Protein AF-A0A2R6LUQ8-F1 (afdb_monomer_lite)

pLDDT: mean 93.24, std 7.99, range [59.16, 98.75]

Structure (mmCIF, N/CA/C/O backbone):
data_AF-A0A2R6LUQ8-F1
#
_entry.id   AF-A0A2R6LUQ8-F1
#
loop_
_atom_site.group_PDB
_atom_site.id
_atom_site.type_symbol
_atom_site.label_atom_id
_atom_site.label_alt_id
_atom_site.label_comp_id
_atom_site.label_asym_id
_atom_site.label_entity_id
_atom_site.label_seq_id
_atom_site.pdbx_PDB_ins_code
_atom_site.Cartn_x
_atom_site.Cartn_y
_atom_site.Cartn_z
_atom_site.occupancy
_atom_site.B_iso_or_equiv
_atom_site.auth_seq_id
_atom_site.auth_comp_id
_atom_site.auth_asym_id
_atom_site.auth_atom_id
_atom_site.pdbx_PDB_model_num
ATOM 1 N N . MET A 1 1 ? -18.105 -7.481 14.029 1.00 78.81 1 MET A N 1
ATOM 2 C CA . MET A 1 1 ? -17.645 -8.718 13.350 1.00 78.81 1 MET A CA 1
ATOM 3 C C . MET A 1 1 ? -16.309 -8.454 12.664 1.00 78.81 1 MET A C 1
ATOM 5 O O . MET A 1 1 ? -16.240 -7.521 11.872 1.00 78.81 1 MET A O 1
ATOM 9 N N . ILE A 1 2 ? -15.271 -9.251 12.944 1.00 91.81 2 ILE A N 1
ATOM 10 C CA . ILE A 1 2 ? -13.917 -9.080 12.370 1.00 91.81 2 ILE A CA 1
ATOM 11 C C . ILE A 1 2 ? -13.938 -9.157 10.836 1.00 91.81 2 ILE A C 1
ATOM 13 O O . ILE A 1 2 ? -13.360 -8.302 10.176 1.00 91.81 2 ILE A O 1
ATOM 17 N N . GLY A 1 3 ? -14.673 -10.115 10.256 1.00 93.94 3 GLY A N 1
ATOM 18 C CA . GLY A 1 3 ? -14.743 -10.281 8.798 1.00 93.94 3 GLY A CA 1
ATOM 19 C C . GLY A 1 3 ? -15.237 -9.032 8.058 1.00 93.94 3 GLY A C 1
ATOM 20 O O . GLY A 1 3 ? -14.624 -8.614 7.082 1.00 93.94 3 GLY A O 1
ATOM 21 N N . ALA A 1 4 ? -16.285 -8.374 8.567 1.00 94.38 4 ALA A N 1
ATOM 22 C CA . ALA A 1 4 ? -16.799 -7.134 7.980 1.00 94.38 4 ALA A CA 1
ATOM 23 C C . ALA A 1 4 ? -15.794 -5.973 8.087 1.00 94.38 4 ALA A C 1
ATOM 25 O O . ALA A 1 4 ? -15.656 -5.192 7.149 1.00 94.38 4 ALA A O 1
ATOM 26 N N . HIS A 1 5 ? -15.062 -5.877 9.204 1.00 94.44 5 HIS A N 1
ATOM 27 C CA . HIS A 1 5 ? -13.987 -4.892 9.369 1.00 94.44 5 HIS A CA 1
ATOM 28 C C . HIS A 1 5 ? -12.894 -5.088 8.319 1.00 94.44 5 HIS A C 1
ATOM 30 O O . HIS A 1 5 ? -12.505 -4.134 7.651 1.00 94.44 5 HIS A O 1
ATOM 36 N N . LEU A 1 6 ? -12.436 -6.325 8.127 1.00 97.81 6 LEU A N 1
ATOM 37 C CA . LEU A 1 6 ? -11.394 -6.640 7.149 1.00 97.81 6 LEU A CA 1
ATOM 38 C C . LEU A 1 6 ? -11.865 -6.400 5.710 1.00 97.81 6 LEU A C 1
ATOM 40 O O . LEU A 1 6 ? -11.140 -5.782 4.936 1.00 97.81 6 LEU A O 1
ATOM 44 N N . ALA A 1 7 ? -13.089 -6.808 5.365 1.00 97.94 7 ALA A N 1
ATOM 45 C CA . ALA A 1 7 ? -13.655 -6.585 4.034 1.00 97.94 7 ALA A CA 1
ATOM 46 C C . ALA A 1 7 ? -13.744 -5.090 3.682 1.00 97.94 7 ALA A C 1
ATOM 48 O O . ALA A 1 7 ? -13.389 -4.693 2.572 1.00 97.94 7 ALA A O 1
ATOM 49 N N . VAL A 1 8 ? -14.147 -4.249 4.643 1.00 97.69 8 VAL A N 1
ATOM 50 C CA . VAL A 1 8 ? -14.151 -2.788 4.474 1.00 97.69 8 VAL A CA 1
ATOM 51 C C . VAL A 1 8 ? -12.743 -2.286 4.178 1.00 97.69 8 VAL A C 1
ATOM 53 O O . VAL A 1 8 ? -12.554 -1.563 3.208 1.00 97.69 8 VAL A O 1
ATOM 56 N N . HIS A 1 9 ? -11.739 -2.701 4.950 1.00 98.25 9 HIS A N 1
ATOM 57 C CA . HIS A 1 9 ? -10.372 -2.221 4.754 1.00 98.25 9 HIS A CA 1
ATOM 58 C C . HIS A 1 9 ? -9.722 -2.724 3.459 1.00 98.25 9 HIS A C 1
ATOM 60 O O . HIS A 1 9 ? -8.941 -1.986 2.864 1.00 98.25 9 HIS A O 1
ATOM 66 N N . VAL A 1 10 ? -10.088 -3.910 2.964 1.00 98.75 10 VAL A N 1
ATOM 67 C CA . VAL A 1 10 ? -9.719 -4.355 1.609 1.00 98.75 10 VAL A CA 1
ATOM 68 C C . VAL A 1 10 ? -10.288 -3.401 0.559 1.00 98.75 10 VAL A C 1
ATOM 70 O O . VAL A 1 10 ? -9.547 -2.939 -0.308 1.00 98.75 10 VAL A O 1
ATOM 73 N N . ALA A 1 11 ? -11.576 -3.058 0.652 1.00 98.56 11 ALA A N 1
ATOM 74 C CA . ALA A 1 11 ? -12.206 -2.122 -0.277 1.00 98.56 11 ALA A CA 1
ATOM 75 C C . ALA A 1 11 ? -11.557 -0.729 -0.212 1.00 98.56 11 ALA A C 1
ATOM 77 O O . ALA A 1 11 ? -11.248 -0.146 -1.250 1.00 98.56 11 ALA A O 1
ATOM 78 N N . LEU A 1 12 ? -11.276 -0.223 0.992 1.00 98.62 12 LEU A N 1
ATOM 79 C CA . LEU A 1 12 ? -10.571 1.049 1.170 1.00 98.62 12 LEU A CA 1
ATOM 80 C C . LEU A 1 12 ? -9.151 1.009 0.593 1.00 98.62 12 LEU A C 1
ATOM 82 O O . LEU A 1 12 ? -8.733 1.973 -0.041 1.00 98.62 12 LEU A O 1
ATOM 86 N N . GLY A 1 13 ? -8.432 -0.105 0.757 1.00 98.75 13 GLY A N 1
ATOM 87 C CA . GLY A 1 13 ? -7.112 -0.306 0.159 1.00 98.75 13 GLY A CA 1
ATOM 88 C C . GLY A 1 13 ? -7.154 -0.298 -1.368 1.00 98.75 13 GLY A C 1
ATOM 89 O O . GLY A 1 13 ? -6.336 0.359 -2.007 1.00 98.75 13 GLY A O 1
ATOM 90 N N . LEU A 1 14 ? -8.155 -0.938 -1.977 1.00 98.69 14 LEU A N 1
ATOM 91 C CA . LEU A 1 14 ? -8.359 -0.872 -3.428 1.00 98.69 14 LEU A CA 1
ATOM 92 C C . LEU A 1 14 ? -8.613 0.567 -3.899 1.00 98.69 14 LEU A C 1
ATOM 94 O O . LEU A 1 14 ? -7.971 1.021 -4.847 1.00 98.69 14 LEU A O 1
ATOM 98 N N . VAL A 1 15 ? -9.490 1.310 -3.216 1.00 98.69 15 VAL A N 1
ATOM 99 C CA . VAL A 1 15 ? -9.771 2.720 -3.544 1.00 98.69 15 VAL A CA 1
ATOM 100 C C . VAL A 1 15 ? -8.522 3.589 -3.369 1.00 98.69 15 VAL A C 1
ATOM 102 O O . VAL A 1 15 ? -8.217 4.405 -4.238 1.00 98.69 15 VAL A O 1
ATOM 105 N N . ALA A 1 16 ? -7.756 3.389 -2.295 1.00 98.56 16 ALA A N 1
ATOM 106 C CA . ALA A 1 16 ? -6.506 4.104 -2.061 1.00 98.56 16 ALA A CA 1
ATOM 107 C C . ALA A 1 16 ? -5.454 3.803 -3.143 1.00 98.56 16 ALA A C 1
ATOM 109 O O . ALA A 1 16 ? -4.760 4.717 -3.591 1.00 98.56 16 ALA A O 1
ATOM 110 N N . ALA A 1 17 ? -5.367 2.560 -3.625 1.00 98.38 17 ALA A N 1
ATOM 111 C CA . ALA A 1 17 ? -4.480 2.188 -4.728 1.00 98.38 17 ALA A CA 1
ATOM 112 C C . ALA A 1 17 ? -4.893 2.835 -6.058 1.00 98.38 17 ALA A C 1
ATOM 114 O O . ALA A 1 17 ? -4.030 3.303 -6.801 1.00 98.38 17 ALA A O 1
ATOM 115 N N . VAL A 1 18 ? -6.200 2.931 -6.330 1.00 98.44 18 VAL A N 1
ATOM 116 C CA . VAL A 1 18 ? -6.717 3.681 -7.486 1.00 98.44 18 VAL A CA 1
ATOM 117 C C . VAL A 1 18 ? -6.366 5.165 -7.365 1.00 98.44 18 VAL A C 1
ATOM 119 O O . VAL A 1 18 ? -5.858 5.751 -8.320 1.00 98.44 18 VAL A O 1
ATOM 122 N N . ALA A 1 19 ? -6.577 5.775 -6.196 1.00 98.19 19 ALA A N 1
ATOM 123 C CA . ALA A 1 19 ? -6.246 7.181 -5.959 1.00 98.19 19 ALA A CA 1
ATOM 124 C C . ALA A 1 19 ? -4.740 7.459 -6.123 1.00 98.19 19 ALA A C 1
ATOM 126 O O . ALA A 1 19 ? -4.353 8.471 -6.708 1.00 98.19 19 ALA A O 1
ATOM 127 N N . MET A 1 20 ? -3.888 6.530 -5.678 1.00 97.38 20 MET A N 1
ATOM 128 C CA . MET A 1 20 ? -2.428 6.590 -5.815 1.00 97.38 20 MET A CA 1
ATOM 129 C C . MET A 1 20 ? -1.955 6.615 -7.281 1.00 97.38 20 MET A C 1
ATOM 131 O O . MET A 1 20 ? -0.871 7.134 -7.553 1.00 97.38 20 MET A O 1
ATOM 135 N N . ASN A 1 21 ? -2.767 6.170 -8.248 1.00 97.19 21 ASN A N 1
ATOM 136 C CA . ASN A 1 21 ? -2.422 6.266 -9.672 1.00 97.19 21 ASN A CA 1
ATOM 137 C C . ASN A 1 21 ? -2.188 7.723 -10.117 1.00 97.19 21 ASN A C 1
ATOM 139 O O . ASN A 1 21 ? -1.344 7.974 -10.978 1.00 97.19 21 ASN A O 1
ATOM 143 N N . TYR A 1 22 ? -2.892 8.692 -9.519 1.00 96.56 22 TYR A N 1
ATOM 144 C CA . TYR A 1 22 ? -2.758 10.115 -9.849 1.00 96.56 22 TYR A CA 1
ATOM 145 C C . TYR A 1 22 ? -1.370 10.697 -9.515 1.00 96.56 22 TYR A C 1
ATOM 147 O O . TYR A 1 22 ? -0.751 11.277 -10.416 1.00 96.56 22 TYR A O 1
ATOM 155 N N . PRO A 1 23 ? -0.851 10.585 -8.271 1.00 94.88 23 PRO A N 1
ATOM 156 C CA . PRO A 1 23 ? 0.501 11.036 -7.960 1.00 94.88 23 PRO A CA 1
ATOM 157 C C . PRO A 1 23 ? 1.574 10.166 -8.620 1.00 94.88 23 PRO A C 1
ATOM 159 O O . PRO A 1 23 ? 2.633 10.696 -8.941 1.00 94.88 23 PRO A O 1
ATOM 162 N N . MET A 1 24 ? 1.336 8.871 -8.861 1.00 94.62 24 MET A N 1
ATOM 163 C CA . MET A 1 24 ? 2.282 8.032 -9.612 1.00 94.62 24 MET A CA 1
ATOM 164 C C . MET A 1 24 ? 2.468 8.547 -11.040 1.00 94.62 24 MET A C 1
ATOM 166 O O . MET A 1 24 ? 3.595 8.782 -11.453 1.00 94.62 24 MET A O 1
ATOM 170 N N . ALA A 1 25 ? 1.379 8.830 -11.762 1.00 94.31 25 ALA A N 1
ATOM 171 C CA . ALA A 1 25 ? 1.428 9.324 -13.141 1.00 94.31 25 ALA A CA 1
ATOM 172 C C . ALA A 1 25 ? 2.150 10.677 -13.314 1.00 94.31 25 ALA A C 1
ATOM 174 O O . ALA A 1 25 ? 2.476 11.049 -14.436 1.00 94.31 25 ALA A O 1
ATOM 175 N N . ARG A 1 26 ? 2.382 11.420 -12.224 1.00 92.94 26 ARG A N 1
ATOM 176 C CA . ARG A 1 26 ? 3.085 12.716 -12.223 1.00 92.94 26 ARG A CA 1
ATOM 177 C C . ARG A 1 26 ? 4.525 12.640 -11.734 1.00 92.94 26 ARG A C 1
ATOM 179 O O . ARG A 1 26 ? 5.229 13.644 -11.775 1.00 92.94 26 ARG A O 1
ATOM 186 N N . GLN A 1 27 ? 4.959 11.491 -11.227 1.00 90.44 27 GLN A N 1
ATOM 187 C CA . GLN A 1 27 ? 6.347 11.301 -10.827 1.00 90.44 27 GLN A CA 1
ATOM 188 C C . GLN A 1 27 ? 7.200 10.943 -12.050 1.00 90.44 27 GLN A C 1
ATOM 190 O O . GLN A 1 27 ? 6.707 10.228 -12.919 1.00 90.44 27 GLN A O 1
ATOM 195 N N . PRO A 1 28 ? 8.489 11.334 -12.089 1.00 88.31 28 PRO A N 1
ATOM 196 C CA . PRO A 1 28 ? 9.384 10.989 -13.201 1.00 88.31 28 PRO A CA 1
ATOM 197 C C . PRO A 1 28 ? 9.464 9.481 -13.475 1.00 88.31 28 PRO A C 1
ATOM 199 O O . PRO A 1 28 ? 9.497 9.039 -14.616 1.00 88.31 28 PRO A O 1
ATOM 202 N N . LEU A 1 29 ? 9.419 8.669 -12.412 1.00 89.12 29 LEU A N 1
ATOM 203 C CA . LEU A 1 29 ? 9.429 7.208 -12.518 1.00 89.12 29 LEU A CA 1
ATOM 204 C C . LEU A 1 29 ? 8.045 6.580 -12.694 1.00 89.12 29 LEU A C 1
ATOM 206 O O . LEU A 1 29 ? 7.940 5.359 -12.761 1.00 89.12 29 LEU A O 1
ATOM 210 N N . GLY A 1 30 ? 6.978 7.374 -12.776 1.00 91.75 30 GLY A N 1
ATOM 211 C CA . GLY A 1 30 ? 5.649 6.882 -13.110 1.00 91.75 30 GLY A CA 1
ATOM 212 C C . GLY A 1 30 ? 5.215 5.669 -12.279 1.00 91.75 30 GLY A C 1
ATOM 213 O O . GLY A 1 30 ? 5.143 5.694 -11.050 1.00 91.75 30 GLY A O 1
ATOM 214 N N . PHE A 1 31 ? 4.955 4.575 -12.995 1.00 93.69 31 PHE A N 1
ATOM 215 C CA . PHE A 1 31 ? 4.514 3.294 -12.447 1.00 93.69 31 PHE A CA 1
ATOM 216 C C . PHE A 1 31 ? 5.642 2.280 -12.223 1.00 93.69 31 PHE A C 1
ATOM 218 O O . PHE A 1 31 ? 5.346 1.120 -11.948 1.00 93.69 31 PHE A O 1
ATOM 225 N N . VAL A 1 32 ? 6.920 2.675 -12.298 1.00 93.62 32 VAL A N 1
ATOM 226 C CA . VAL A 1 32 ? 8.069 1.761 -12.130 1.00 93.62 32 VAL A CA 1
ATOM 227 C C . VAL A 1 32 ? 7.932 0.845 -10.904 1.00 93.62 32 VAL A C 1
ATOM 229 O O . VAL A 1 32 ? 8.103 -0.358 -11.080 1.00 93.62 32 VAL A O 1
ATOM 232 N N . PRO A 1 33 ? 7.530 1.303 -9.697 1.00 92.81 33 PRO A N 1
ATOM 233 C CA . PRO A 1 33 ? 7.331 0.390 -8.566 1.00 92.81 33 PRO A CA 1
ATOM 234 C C . PRO A 1 33 ? 6.321 -0.745 -8.826 1.00 92.81 33 PRO A C 1
ATOM 236 O O . PRO A 1 33 ? 6.519 -1.864 -8.353 1.00 92.81 33 PRO A O 1
ATOM 239 N N . ALA A 1 34 ? 5.269 -0.492 -9.609 1.00 95.00 34 ALA A N 1
ATOM 240 C CA . ALA A 1 34 ? 4.303 -1.515 -10.006 1.00 95.00 34 ALA A CA 1
ATOM 241 C C . ALA A 1 34 ? 4.907 -2.509 -11.011 1.00 95.00 34 ALA A C 1
ATOM 243 O O . ALA A 1 34 ? 4.671 -3.712 -10.903 1.00 95.00 34 ALA A O 1
ATOM 244 N N . PHE A 1 35 ? 5.733 -2.031 -11.948 1.00 95.25 35 PHE A N 1
ATOM 245 C CA . PHE A 1 35 ? 6.480 -2.899 -12.862 1.00 95.25 35 PHE A CA 1
ATOM 246 C C . PHE A 1 35 ? 7.502 -3.764 -12.117 1.00 95.25 35 PHE A C 1
ATOM 248 O O . PHE A 1 35 ? 7.601 -4.948 -12.414 1.00 95.25 35 PHE A O 1
ATOM 255 N N . VAL A 1 36 ? 8.188 -3.228 -11.101 1.00 94.56 36 VAL A N 1
ATOM 256 C CA . VAL A 1 36 ? 9.075 -3.990 -10.198 1.00 94.56 36 VAL A CA 1
ATOM 257 C C . VAL A 1 36 ? 8.313 -5.111 -9.491 1.00 94.56 36 VAL A C 1
ATOM 259 O O . VAL A 1 36 ? 8.768 -6.248 -9.460 1.00 94.56 36 VAL A O 1
ATOM 262 N N . ALA A 1 37 ? 7.125 -4.834 -8.952 1.00 93.38 37 ALA A N 1
ATOM 263 C CA . ALA A 1 37 ? 6.309 -5.878 -8.331 1.00 93.38 37 ALA A CA 1
ATOM 264 C C . ALA A 1 37 ? 5.824 -6.923 -9.356 1.00 93.38 37 ALA A C 1
ATOM 266 O O . ALA A 1 37 ? 5.873 -8.129 -9.103 1.00 93.38 37 ALA A O 1
ATOM 267 N N . GLY A 1 38 ? 5.385 -6.471 -10.534 1.00 95.12 38 GLY A N 1
ATOM 268 C CA . GLY A 1 38 ? 4.957 -7.343 -11.626 1.00 95.12 38 GLY A CA 1
ATOM 269 C C . GLY A 1 38 ? 6.089 -8.206 -12.189 1.00 95.12 38 GLY A C 1
ATOM 270 O O . GLY A 1 38 ? 5.839 -9.337 -12.606 1.00 95.12 38 GLY A O 1
ATOM 271 N N . SER A 1 39 ? 7.330 -7.719 -12.158 1.00 95.31 39 SER A N 1
ATOM 272 C CA . SER A 1 39 ? 8.515 -8.420 -12.666 1.00 95.31 39 SER A CA 1
ATOM 273 C C . SER A 1 39 ? 8.817 -9.667 -11.838 1.00 95.31 39 SER A C 1
ATOM 275 O O . SER A 1 39 ? 9.036 -10.741 -12.396 1.00 95.31 39 SER A O 1
ATOM 277 N N . ILE A 1 40 ? 8.677 -9.562 -10.513 1.00 94.75 40 ILE A N 1
ATOM 278 C CA . ILE A 1 40 ? 8.837 -10.675 -9.569 1.00 94.75 40 ILE A CA 1
ATOM 279 C C . ILE A 1 40 ? 7.799 -11.767 -9.848 1.00 94.75 40 ILE A C 1
ATOM 281 O O . ILE A 1 40 ? 8.143 -12.944 -9.959 1.00 94.75 40 ILE A O 1
ATOM 285 N N . LEU A 1 41 ? 6.525 -11.386 -9.991 1.00 94.12 41 LEU A N 1
ATOM 286 C CA . LEU A 1 41 ? 5.432 -12.346 -10.171 1.00 94.12 41 LEU A CA 1
ATOM 287 C C . LEU A 1 41 ? 5.427 -12.990 -11.559 1.00 94.12 41 LEU A C 1
ATOM 289 O O . LEU A 1 41 ? 5.104 -14.168 -11.692 1.00 94.12 41 LEU A O 1
ATOM 293 N N . SER A 1 42 ? 5.796 -12.232 -12.591 1.00 94.12 42 SER A N 1
ATOM 294 C CA . SER A 1 42 ? 5.833 -12.721 -13.974 1.00 94.12 42 SER A CA 1
ATOM 295 C C . SER A 1 42 ? 7.178 -13.323 -14.386 1.00 94.12 42 SER A C 1
ATOM 297 O O . SER A 1 42 ? 7.263 -13.893 -15.473 1.00 94.12 42 SER A O 1
ATOM 299 N N . ARG A 1 43 ? 8.209 -13.224 -13.531 1.00 93.62 43 ARG A N 1
ATOM 300 C CA . ARG A 1 43 ? 9.601 -13.624 -13.807 1.00 93.62 43 ARG A CA 1
ATOM 301 C C . ARG A 1 43 ? 10.138 -13.010 -15.102 1.00 93.62 43 ARG A C 1
ATOM 303 O O . ARG A 1 43 ? 10.700 -13.699 -15.951 1.00 93.62 43 ARG A O 1
ATOM 310 N N . ARG A 1 44 ? 9.917 -11.709 -15.267 1.00 93.56 44 ARG A N 1
ATOM 311 C CA . ARG A 1 44 ? 10.395 -10.914 -16.408 1.00 93.56 44 ARG A CA 1
ATOM 312 C C . ARG A 1 44 ? 11.286 -9.790 -15.903 1.00 93.56 44 ARG A C 1
ATOM 314 O O . ARG A 1 44 ? 11.178 -9.416 -14.742 1.00 93.56 44 ARG A O 1
ATOM 321 N N . ARG A 1 45 ? 12.093 -9.202 -16.786 1.00 92.31 45 ARG A N 1
ATOM 322 C CA . ARG A 1 45 ? 12.694 -7.880 -16.547 1.00 92.31 45 ARG A CA 1
ATOM 323 C C . ARG A 1 45 ? 11.595 -6.839 -16.353 1.00 92.31 45 ARG A C 1
ATOM 325 O O . ARG A 1 45 ? 10.564 -6.936 -17.022 1.00 92.31 45 ARG A O 1
ATOM 332 N N . SER A 1 46 ? 11.801 -5.840 -15.493 1.00 91.31 46 SER A N 1
ATOM 333 C CA . SER A 1 46 ? 10.787 -4.795 -15.244 1.00 91.31 46 SER A CA 1
ATOM 334 C C . SER A 1 46 ? 10.344 -4.052 -16.509 1.00 91.31 46 SER A C 1
ATOM 336 O O . SER A 1 46 ? 9.163 -3.737 -16.627 1.00 91.31 46 SER A O 1
ATOM 338 N N . SER A 1 47 ? 11.242 -3.859 -17.478 1.00 90.62 47 SER A N 1
ATOM 339 C CA . SER A 1 47 ? 10.964 -3.261 -18.796 1.00 90.62 47 SER A CA 1
ATOM 340 C C . SER A 1 47 ? 10.062 -4.123 -19.698 1.00 90.62 47 SER A C 1
ATOM 342 O O . SER A 1 47 ? 9.389 -3.610 -20.588 1.00 90.62 47 SER A O 1
ATOM 344 N N . ALA A 1 48 ? 10.014 -5.438 -19.463 1.00 93.25 48 ALA A N 1
ATOM 345 C CA . ALA A 1 48 ? 9.273 -6.412 -20.269 1.00 93.25 48 ALA A CA 1
ATOM 346 C C . ALA A 1 48 ? 7.929 -6.835 -19.641 1.00 93.25 48 ALA A C 1
ATOM 348 O O . ALA A 1 48 ? 7.241 -7.731 -20.152 1.00 93.25 48 ALA A O 1
ATOM 349 N N . VAL A 1 49 ? 7.556 -6.237 -18.506 1.00 94.81 49 VAL A N 1
ATOM 350 C CA . VAL A 1 49 ? 6.277 -6.492 -17.834 1.00 94.81 49 VAL A CA 1
ATOM 351 C C . VAL A 1 49 ? 5.166 -5.716 -18.553 1.00 94.81 49 VAL A C 1
ATOM 353 O O . VAL A 1 49 ? 5.251 -4.492 -18.646 1.00 94.81 49 VAL A O 1
ATOM 356 N N . PRO A 1 50 ? 4.093 -6.379 -19.030 1.00 95.31 50 PRO A N 1
ATOM 357 C CA . PRO A 1 50 ? 2.957 -5.681 -19.621 1.00 95.31 50 PRO A CA 1
ATOM 358 C C . PRO A 1 50 ? 2.309 -4.728 -18.617 1.00 95.31 50 PRO A C 1
ATOM 360 O O . PRO A 1 50 ? 2.178 -5.047 -17.429 1.00 95.31 50 PRO A O 1
ATOM 363 N N . ARG A 1 51 ? 1.853 -3.568 -19.093 1.00 94.38 51 ARG A N 1
ATOM 364 C CA . ARG A 1 51 ? 1.251 -2.539 -18.236 1.00 94.38 51 ARG A CA 1
ATOM 365 C C . ARG A 1 51 ? 0.024 -3.060 -17.493 1.00 94.38 51 ARG A C 1
ATOM 367 O O . ARG A 1 51 ? -0.182 -2.721 -16.332 1.00 94.38 51 ARG A O 1
ATOM 374 N N . GLU A 1 52 ? -0.766 -3.908 -18.135 1.00 96.38 52 GLU A N 1
ATOM 375 C CA . GLU A 1 52 ? -1.956 -4.537 -17.567 1.00 96.38 52 GLU A CA 1
ATOM 376 C C . GLU A 1 52 ? -1.581 -5.413 -16.369 1.00 96.38 52 GLU A C 1
ATOM 378 O O . GLU A 1 52 ? -2.212 -5.322 -15.320 1.00 96.38 52 GLU A O 1
ATOM 383 N N . VAL A 1 53 ? -0.506 -6.199 -16.491 1.00 97.00 53 VAL A N 1
ATOM 384 C CA . VAL A 1 53 ? 0.009 -7.041 -15.402 1.00 97.00 53 VAL A CA 1
ATOM 385 C C . VAL A 1 53 ? 0.487 -6.171 -14.244 1.00 97.00 53 VAL A C 1
ATOM 387 O O . VAL A 1 53 ? 0.098 -6.416 -13.104 1.00 97.00 53 VAL A O 1
ATOM 390 N N . ALA A 1 54 ? 1.271 -5.126 -14.521 1.00 96.06 54 ALA A N 1
ATOM 391 C CA . ALA A 1 54 ? 1.736 -4.201 -13.488 1.00 96.06 54 ALA A CA 1
ATOM 392 C C . ALA A 1 54 ? 0.563 -3.541 -12.742 1.00 96.06 54 ALA A C 1
ATOM 394 O O . ALA A 1 54 ? 0.574 -3.468 -11.513 1.00 96.06 54 ALA A O 1
ATOM 395 N N . LEU A 1 55 ? -0.481 -3.116 -13.460 1.00 96.88 55 LEU A N 1
ATOM 396 C CA . LEU A 1 55 ? -1.673 -2.525 -12.852 1.00 96.88 55 LEU A CA 1
ATOM 397 C C . LEU A 1 55 ? -2.474 -3.542 -12.039 1.00 96.88 55 LEU A C 1
ATOM 399 O O . LEU A 1 55 ? -2.893 -3.215 -10.931 1.00 96.88 55 LEU A O 1
ATOM 403 N N . VAL A 1 56 ? -2.682 -4.763 -12.531 1.00 97.94 56 VAL A N 1
ATOM 404 C CA . VAL A 1 56 ? -3.376 -5.809 -11.760 1.00 97.94 56 VAL A CA 1
ATOM 405 C C . VAL A 1 56 ? -2.633 -6.085 -10.455 1.00 97.94 56 VAL A C 1
ATOM 407 O O . VAL A 1 56 ? -3.248 -6.083 -9.389 1.00 97.94 56 VAL A O 1
ATOM 410 N N . VAL A 1 57 ? -1.310 -6.244 -10.519 1.00 97.00 57 VAL A N 1
ATOM 411 C CA . VAL A 1 57 ? -0.467 -6.477 -9.340 1.00 97.00 57 VAL A CA 1
ATOM 412 C C . VAL A 1 57 ? -0.510 -5.291 -8.379 1.00 97.00 57 VAL A C 1
ATOM 414 O O . VAL A 1 57 ? -0.650 -5.500 -7.178 1.00 97.00 57 VAL A O 1
ATOM 417 N N . HIS A 1 58 ? -0.460 -4.056 -8.885 1.00 97.12 58 HIS A N 1
ATOM 418 C CA . HIS A 1 58 ? -0.568 -2.836 -8.077 1.00 97.12 58 HIS A CA 1
ATOM 419 C C . HIS A 1 58 ? -1.870 -2.781 -7.275 1.00 97.12 58 HIS A C 1
ATOM 421 O O . HIS A 1 58 ? -1.842 -2.608 -6.057 1.00 97.12 58 HIS A O 1
ATOM 427 N N . HIS A 1 59 ? -3.016 -2.980 -7.928 1.00 97.94 59 HIS A N 1
ATOM 428 C CA . HIS A 1 59 ? -4.307 -2.924 -7.240 1.00 97.94 59 HIS A CA 1
ATOM 429 C C . HIS A 1 59 ? -4.497 -4.124 -6.302 1.00 97.94 59 HIS A C 1
ATOM 431 O O . HIS A 1 59 ? -4.978 -3.945 -5.185 1.00 97.94 59 HIS A O 1
ATOM 437 N N . ALA A 1 60 ? -4.062 -5.328 -6.695 1.00 97.94 60 ALA A N 1
ATOM 438 C CA . ALA A 1 60 ? -4.093 -6.502 -5.821 1.00 97.94 60 ALA A CA 1
ATOM 439 C C . ALA A 1 60 ? -3.243 -6.292 -4.556 1.00 97.94 60 ALA A C 1
ATOM 441 O O . ALA A 1 60 ? -3.710 -6.552 -3.445 1.00 97.94 60 ALA A O 1
ATOM 442 N N . ALA A 1 61 ? -2.030 -5.751 -4.705 1.00 97.50 61 ALA A N 1
ATOM 443 C CA . ALA A 1 61 ? -1.174 -5.374 -3.586 1.00 97.50 61 ALA A CA 1
ATOM 444 C C . ALA A 1 61 ? -1.826 -4.292 -2.713 1.00 97.50 61 ALA A C 1
ATOM 446 O O . ALA A 1 61 ? -1.756 -4.383 -1.491 1.00 97.50 61 ALA A O 1
ATOM 447 N N . GLY A 1 62 ? -2.520 -3.321 -3.313 1.00 98.38 62 GLY A N 1
ATOM 448 C CA . GLY A 1 62 ? -3.328 -2.331 -2.600 1.00 98.38 62 GLY A CA 1
ATOM 449 C C . GLY A 1 62 ? -4.428 -2.953 -1.739 1.00 98.38 62 GLY A C 1
ATOM 450 O O . GLY A 1 62 ? -4.540 -2.652 -0.554 1.00 98.38 62 GLY A O 1
ATOM 451 N N . GLY A 1 63 ? -5.203 -3.890 -2.287 1.00 98.69 63 GLY A N 1
ATOM 452 C CA . GLY A 1 63 ? -6.212 -4.627 -1.519 1.00 98.69 63 GLY A CA 1
ATOM 453 C C . GLY A 1 63 ? -5.608 -5.420 -0.352 1.00 98.69 63 GLY A C 1
ATOM 454 O O . GLY A 1 63 ? -6.115 -5.357 0.769 1.00 98.69 63 GLY A O 1
ATOM 455 N N . LEU A 1 64 ? -4.486 -6.112 -0.583 1.00 98.50 64 LEU A N 1
ATOM 456 C CA . LEU A 1 64 ? -3.750 -6.843 0.459 1.00 98.50 64 LEU A CA 1
ATOM 457 C C . LEU A 1 64 ? -3.154 -5.911 1.525 1.00 98.50 64 LEU A C 1
ATOM 459 O O . LEU A 1 64 ? -3.169 -6.237 2.710 1.00 98.50 64 LEU A O 1
ATOM 463 N N . ALA A 1 65 ? -2.670 -4.733 1.136 1.00 98.69 65 ALA A N 1
ATOM 464 C CA . ALA A 1 65 ? -2.203 -3.716 2.070 1.00 98.69 65 ALA A CA 1
ATOM 465 C C . ALA A 1 65 ? -3.361 -3.158 2.913 1.00 98.69 65 ALA A C 1
ATOM 467 O O . ALA A 1 65 ? -3.190 -2.922 4.108 1.00 98.69 65 ALA A O 1
ATOM 468 N N . GLY A 1 66 ? -4.551 -3.000 2.327 1.00 98.75 66 GLY A N 1
ATOM 469 C CA . GLY A 1 66 ? -5.782 -2.680 3.050 1.00 98.75 66 GLY A CA 1
ATOM 470 C C . GLY A 1 66 ? -6.153 -3.758 4.072 1.00 98.75 66 GLY A C 1
ATOM 471 O O . GLY A 1 66 ? -6.426 -3.445 5.230 1.00 98.75 66 GLY A O 1
ATOM 472 N N . LEU A 1 67 ? -6.075 -5.037 3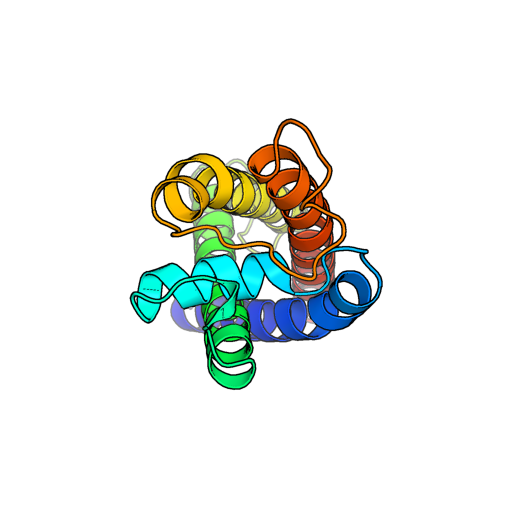.691 1.00 98.75 67 LEU A N 1
ATOM 473 C CA . LEU A 1 67 ? -6.258 -6.158 4.620 1.00 98.75 67 LEU A CA 1
ATOM 474 C C . LEU A 1 67 ? -5.274 -6.085 5.796 1.00 98.75 67 LEU A C 1
ATOM 476 O O . LEU A 1 67 ? -5.691 -6.159 6.953 1.00 98.75 67 LEU A O 1
ATOM 480 N N . LEU A 1 68 ? -3.982 -5.910 5.501 1.00 98.75 68 LEU A N 1
ATOM 481 C CA . LEU A 1 68 ? -2.932 -5.770 6.509 1.00 98.75 68 LEU A CA 1
ATOM 482 C C . LEU A 1 68 ? -3.208 -4.587 7.444 1.00 98.75 68 LEU A C 1
ATOM 484 O O . LEU A 1 68 ? -3.096 -4.729 8.657 1.00 98.75 68 LEU A O 1
ATOM 488 N N . TYR A 1 69 ? -3.613 -3.441 6.903 1.00 98.69 69 TYR A N 1
ATOM 489 C CA . TYR A 1 69 ? -3.997 -2.278 7.697 1.00 98.69 69 TYR A CA 1
ATOM 490 C C . TYR A 1 69 ? -5.152 -2.596 8.658 1.00 98.69 69 TYR A C 1
ATOM 492 O O . TYR A 1 69 ? -5.049 -2.326 9.854 1.00 98.69 69 TYR A O 1
ATOM 500 N N . GLY A 1 70 ? -6.213 -3.254 8.181 1.00 98.19 70 GLY A N 1
ATOM 501 C CA . GLY A 1 70 ? -7.314 -3.701 9.038 1.00 98.19 70 GLY A CA 1
ATOM 502 C C . GLY A 1 70 ? -6.844 -4.632 10.164 1.00 98.19 70 GLY A C 1
ATOM 503 O O . GLY A 1 70 ? -7.250 -4.453 11.312 1.00 98.19 70 GLY A O 1
ATOM 504 N N . LEU A 1 71 ? -5.935 -5.568 9.879 1.00 98.44 71 LEU A N 1
ATOM 505 C CA . LEU A 1 71 ? -5.322 -6.428 10.901 1.00 98.44 71 LEU A CA 1
ATOM 506 C C . LEU A 1 71 ? -4.490 -5.634 11.917 1.00 98.44 71 LEU A C 1
ATOM 508 O O . LEU A 1 71 ? -4.591 -5.884 13.117 1.00 98.44 71 LEU A O 1
ATOM 512 N N . LEU A 1 72 ? -3.712 -4.649 11.465 1.00 97.81 72 LEU A N 1
ATOM 513 C CA . LEU A 1 72 ? -2.909 -3.793 12.341 1.00 97.81 72 LEU A CA 1
ATOM 514 C C . LEU A 1 72 ? -3.790 -2.953 13.272 1.00 97.81 72 LEU A C 1
ATOM 516 O O . LEU A 1 72 ? -3.496 -2.869 14.458 1.00 97.81 72 LEU A O 1
ATOM 520 N N . THR A 1 73 ? -4.903 -2.394 12.787 1.00 97.44 73 THR A N 1
ATOM 521 C CA . THR A 1 73 ? -5.847 -1.650 13.651 1.00 97.44 73 THR A CA 1
ATOM 522 C C . THR A 1 73 ? -6.467 -2.535 14.738 1.00 97.44 73 THR A C 1
ATOM 524 O O . THR A 1 73 ? -6.626 -2.094 15.877 1.00 97.44 73 THR A O 1
ATOM 527 N N . LEU A 1 74 ? -6.755 -3.805 14.423 1.00 96.75 74 LEU A N 1
ATOM 528 C CA . LEU A 1 74 ? -7.218 -4.792 15.401 1.00 96.75 74 LEU A CA 1
ATOM 529 C C . LEU A 1 74 ? -6.129 -5.115 16.424 1.00 96.75 74 LEU A C 1
ATOM 531 O O . LEU A 1 74 ? -6.412 -5.132 17.618 1.00 96.75 74 LEU A O 1
ATOM 535 N N . ALA A 1 75 ? -4.891 -5.321 15.974 1.00 96.00 75 ALA A N 1
ATOM 536 C CA . ALA A 1 75 ? -3.755 -5.579 16.855 1.00 96.00 75 ALA A CA 1
ATOM 537 C C . ALA A 1 75 ? -3.484 -4.399 17.805 1.00 96.00 75 ALA A C 1
ATOM 539 O O . ALA A 1 75 ? -3.298 -4.608 19.001 1.00 96.00 75 ALA A O 1
ATOM 540 N N . VAL A 1 76 ? -3.532 -3.161 17.301 1.00 94.69 76 VAL A N 1
ATOM 541 C CA . VAL A 1 76 ? -3.345 -1.937 18.101 1.00 94.69 76 VAL A CA 1
ATOM 542 C C . VAL A 1 76 ? -4.436 -1.793 19.168 1.00 94.69 76 VAL A C 1
ATOM 544 O O . VAL A 1 76 ? -4.141 -1.414 20.299 1.00 94.69 76 VAL A O 1
ATOM 547 N N . ALA A 1 77 ? -5.687 -2.130 18.851 1.00 93.69 77 ALA A N 1
ATOM 548 C CA . ALA A 1 77 ? -6.757 -2.160 19.848 1.00 93.69 77 ALA A CA 1
ATOM 549 C C . ALA A 1 77 ? -6.584 -3.303 20.861 1.00 93.69 77 ALA A C 1
ATOM 551 O O . ALA A 1 77 ? -6.801 -3.110 22.054 1.00 93.69 77 ALA A O 1
ATOM 552 N N . ALA A 1 78 ? -6.145 -4.479 20.407 1.00 93.88 78 ALA A N 1
ATOM 553 C CA . ALA A 1 78 ? -5.972 -5.657 21.255 1.00 93.88 78 ALA A CA 1
ATOM 554 C C . ALA A 1 78 ? -4.881 -5.487 22.325 1.00 93.88 78 ALA A C 1
ATOM 556 O O . ALA A 1 78 ? -4.997 -6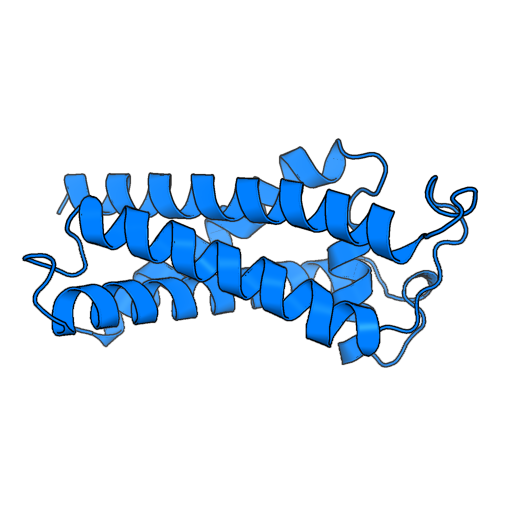.071 23.399 1.00 93.88 78 ALA A O 1
ATOM 557 N N . VAL A 1 79 ? -3.852 -4.669 22.075 1.00 92.88 79 VAL A N 1
ATOM 558 C CA . VAL A 1 79 ? -2.818 -4.353 23.082 1.00 92.88 79 VAL A CA 1
ATOM 559 C C . VAL A 1 79 ? -3.286 -3.355 24.154 1.00 92.88 79 VAL A C 1
ATOM 561 O O . VAL A 1 79 ? -2.512 -3.007 25.040 1.00 92.88 79 VAL A O 1
ATOM 564 N N . GLY A 1 80 ? -4.538 -2.886 24.094 1.00 85.12 80 GLY A N 1
ATOM 565 C CA . GLY A 1 80 ? -5.159 -2.058 25.136 1.00 85.12 80 GLY A CA 1
ATOM 566 C C . GLY A 1 80 ? -4.752 -0.581 25.130 1.00 85.12 80 GLY A C 1
ATOM 567 O O . GLY A 1 80 ? -5.114 0.154 26.042 1.00 85.12 80 GLY A O 1
ATOM 568 N N . VAL A 1 81 ? -4.017 -0.126 24.110 1.00 80.44 81 VAL A N 1
ATOM 569 C CA . VAL A 1 81 ? -3.532 1.266 24.005 1.00 80.44 81 VAL A CA 1
ATOM 570 C C . VAL A 1 81 ? -4.621 2.218 23.484 1.00 80.44 81 VAL A C 1
ATOM 572 O O . VAL A 1 81 ? -4.550 3.428 23.687 1.00 80.44 81 VAL A O 1
ATOM 575 N N . VAL A 1 82 ? -5.646 1.686 22.812 1.00 90.25 82 VAL A N 1
ATOM 576 C CA . VAL A 1 82 ? -6.758 2.452 22.226 1.00 90.25 82 VAL A CA 1
ATOM 577 C C . VAL A 1 82 ? -8.095 1.746 22.482 1.00 90.25 82 VAL A C 1
ATOM 579 O O . VAL A 1 82 ? -8.131 0.518 22.535 1.00 90.25 82 VAL A O 1
ATOM 582 N N . PRO A 1 83 ? -9.211 2.490 22.603 1.00 88.38 83 PRO A N 1
ATOM 583 C CA . PRO A 1 83 ? -10.495 1.930 23.036 1.00 88.38 83 PRO A CA 1
ATOM 584 C C . PRO A 1 83 ? -11.189 1.048 21.988 1.00 88.38 83 PRO A C 1
ATOM 586 O O . PRO A 1 83 ? -12.033 0.229 22.337 1.00 88.38 83 PRO A O 1
ATOM 589 N N . ALA A 1 84 ? -10.873 1.223 20.701 1.00 93.00 84 ALA A N 1
ATOM 590 C CA . ALA A 1 84 ? -11.489 0.479 19.607 1.00 93.00 84 ALA A CA 1
ATOM 591 C C . ALA A 1 84 ? -10.582 0.466 18.365 1.00 93.00 84 ALA A C 1
ATOM 593 O O . ALA A 1 84 ? -9.845 1.430 18.146 1.00 93.00 84 ALA A O 1
ATOM 594 N N . PRO A 1 85 ? -10.679 -0.555 17.493 1.00 92.81 85 PRO A N 1
ATOM 595 C CA . PRO A 1 85 ? -9.930 -0.602 16.231 1.00 92.81 85 PRO A CA 1
ATOM 596 C C . PRO A 1 85 ? -10.360 0.485 15.235 1.00 92.81 85 PRO A C 1
ATOM 598 O O . PRO A 1 85 ? -9.623 0.798 14.307 1.00 92.81 85 PRO A O 1
ATOM 601 N N . THR A 1 86 ? -11.545 1.067 15.420 1.00 94.44 86 THR A N 1
ATOM 602 C CA . THR A 1 86 ? -12.072 2.181 14.619 1.00 94.44 86 THR A CA 1
ATOM 603 C C . THR A 1 86 ? -11.780 3.550 15.228 1.00 94.44 86 THR A C 1
ATOM 605 O O . THR A 1 86 ? -12.129 4.559 14.625 1.00 94.44 86 THR A O 1
ATOM 608 N N . ALA A 1 87 ? -11.157 3.617 16.411 1.00 95.00 87 ALA A N 1
ATOM 609 C CA . ALA A 1 87 ? -10.799 4.894 17.015 1.00 95.00 87 ALA A CA 1
ATOM 610 C C . ALA A 1 87 ? -9.795 5.639 16.110 1.00 95.00 87 ALA A C 1
ATOM 612 O O . ALA A 1 87 ? -8.864 4.999 15.613 1.00 95.00 87 ALA A O 1
ATOM 613 N N . PRO A 1 88 ? -9.897 6.973 15.938 1.00 95.06 88 PRO A N 1
ATOM 614 C CA . PRO A 1 88 ? -8.989 7.731 15.071 1.00 95.06 88 PRO A CA 1
ATOM 615 C C . PRO A 1 88 ? -7.506 7.467 15.360 1.00 95.06 88 PRO A C 1
ATOM 617 O O . PRO A 1 88 ? -6.717 7.276 14.439 1.00 95.06 88 PRO A O 1
ATOM 620 N N . THR A 1 89 ? -7.133 7.348 16.638 1.00 94.75 89 THR A N 1
ATOM 621 C CA . THR A 1 89 ? -5.768 6.995 17.050 1.00 94.75 89 THR A CA 1
ATOM 622 C C . THR A 1 89 ? -5.343 5.617 16.537 1.00 94.75 89 THR A C 1
ATOM 624 O O . THR A 1 89 ? -4.236 5.477 16.024 1.00 94.75 89 THR A O 1
ATOM 627 N N . ALA A 1 90 ? -6.218 4.607 16.614 1.00 95.75 90 ALA A N 1
ATOM 628 C CA . ALA A 1 90 ? -5.944 3.262 16.101 1.00 95.75 90 ALA A CA 1
ATOM 629 C C . ALA A 1 90 ? -5.721 3.283 14.583 1.00 95.75 90 ALA A C 1
ATOM 631 O O . ALA A 1 90 ? -4.786 2.662 14.077 1.00 95.75 90 ALA A O 1
ATOM 632 N N . LEU A 1 91 ? -6.556 4.045 13.871 1.00 97.19 91 LEU A N 1
ATOM 633 C CA . LEU A 1 91 ? -6.501 4.203 12.421 1.00 97.19 91 LEU A CA 1
ATOM 634 C C . LEU A 1 91 ? -5.220 4.915 11.968 1.00 97.19 91 LEU A C 1
ATOM 636 O O . LEU A 1 91 ? -4.591 4.483 11.000 1.00 97.19 91 LEU A O 1
ATOM 640 N N . VAL A 1 92 ? -4.804 5.969 12.672 1.00 97.56 92 VAL A N 1
ATOM 641 C CA . VAL A 1 92 ? -3.560 6.699 12.382 1.00 97.56 92 VAL A CA 1
ATOM 642 C C . VAL A 1 92 ? -2.337 5.831 12.676 1.00 97.56 92 VAL A C 1
ATOM 644 O O . VAL A 1 92 ? -1.464 5.706 11.818 1.00 97.56 92 VAL A O 1
ATOM 647 N N . VAL A 1 93 ? -2.286 5.176 13.841 1.00 97.38 93 VAL A N 1
ATOM 648 C CA . VAL A 1 93 ? -1.178 4.275 14.204 1.00 97.38 93 VAL A CA 1
ATOM 649 C C . VAL A 1 93 ? -1.080 3.118 13.213 1.00 97.38 93 VAL A C 1
ATOM 651 O O . VAL A 1 93 ? 0.000 2.854 12.688 1.00 97.38 93 VAL A O 1
ATOM 654 N N . GLY A 1 94 ? -2.202 2.478 12.875 1.00 97.62 94 GLY A N 1
ATOM 655 C CA . GLY A 1 94 ? -2.247 1.455 11.830 1.00 97.62 94 GLY A CA 1
ATOM 656 C C . GLY A 1 94 ? -1.722 1.968 10.486 1.00 97.62 94 GLY A C 1
ATOM 657 O O . GLY A 1 94 ? -1.068 1.224 9.760 1.00 97.62 94 GLY A O 1
ATOM 658 N N . GLY A 1 95 ? -1.947 3.250 10.181 1.00 98.19 95 GLY A N 1
ATOM 659 C CA . GLY A 1 95 ? -1.528 3.902 8.939 1.00 98.19 95 GLY A CA 1
ATOM 660 C C . GLY A 1 95 ? -0.016 4.066 8.867 1.00 98.19 95 GLY A C 1
ATOM 661 O O . GLY A 1 95 ? 0.610 3.740 7.859 1.00 98.19 95 GLY A O 1
ATOM 662 N N . VAL A 1 96 ? 0.582 4.499 9.976 1.00 98.44 96 VAL A N 1
ATOM 663 C CA . VAL A 1 96 ? 2.038 4.574 10.136 1.00 98.44 96 VAL A CA 1
ATOM 664 C C . VAL A 1 96 ? 2.663 3.181 10.038 1.00 98.44 96 VAL A C 1
ATOM 666 O O . VAL A 1 96 ? 3.645 2.999 9.319 1.00 98.44 96 VAL A O 1
ATOM 669 N N . LEU A 1 97 ? 2.075 2.186 10.709 1.00 98.38 97 LEU A N 1
ATOM 670 C CA . LEU A 1 97 ? 2.576 0.811 10.700 1.00 98.38 97 LEU A CA 1
ATOM 671 C C . LEU A 1 97 ? 2.502 0.183 9.304 1.00 98.38 97 LEU A C 1
ATOM 673 O O . LEU A 1 97 ? 3.495 -0.379 8.843 1.00 98.38 97 LEU A O 1
ATOM 677 N N . VAL A 1 98 ? 1.371 0.302 8.598 1.00 98.62 98 VAL A N 1
ATOM 678 C CA . VAL A 1 98 ? 1.249 -0.257 7.242 1.00 98.62 98 VAL A CA 1
ATOM 679 C C . VAL A 1 98 ? 2.210 0.437 6.283 1.00 98.62 98 VAL A C 1
ATOM 681 O O . VAL A 1 98 ? 2.878 -0.238 5.506 1.00 98.62 98 VAL A O 1
ATOM 684 N N . TYR A 1 99 ? 2.365 1.760 6.379 1.00 98.75 99 TYR A N 1
ATOM 685 C CA . TYR A 1 99 ? 3.340 2.500 5.581 1.00 98.75 99 TYR A CA 1
ATOM 686 C C . TYR A 1 99 ? 4.773 2.007 5.829 1.00 98.75 99 TYR A C 1
ATOM 688 O O . TYR A 1 99 ? 5.500 1.716 4.876 1.00 98.75 99 TYR A O 1
ATOM 696 N N . ALA A 1 100 ? 5.160 1.834 7.096 1.00 98.69 100 ALA A N 1
ATOM 697 C CA . ALA A 1 100 ? 6.468 1.300 7.461 1.00 98.69 100 ALA A CA 1
ATOM 698 C C . ALA A 1 100 ? 6.685 -0.115 6.902 1.00 98.69 100 ALA A C 1
ATOM 700 O O . ALA A 1 100 ? 7.752 -0.396 6.355 1.00 98.69 100 ALA A O 1
ATOM 701 N N . VAL A 1 101 ? 5.670 -0.986 6.963 1.00 98.56 101 VAL A N 1
ATOM 702 C CA . VAL A 1 101 ? 5.737 -2.334 6.375 1.00 98.56 101 VAL A CA 1
ATOM 703 C C . VAL A 1 101 ? 5.862 -2.273 4.854 1.00 98.56 101 VAL A C 1
ATOM 705 O O . VAL A 1 101 ? 6.684 -2.991 4.298 1.00 98.56 101 VAL A O 1
ATOM 708 N N . LEU A 1 102 ? 5.118 -1.404 4.167 1.00 98.31 102 LEU A N 1
ATOM 709 C CA . LEU A 1 102 ? 5.192 -1.254 2.710 1.00 98.31 102 LEU A CA 1
ATOM 710 C C . LEU A 1 102 ? 6.572 -0.774 2.245 1.00 98.31 102 LEU A C 1
ATOM 712 O O . LEU A 1 102 ? 7.138 -1.318 1.295 1.00 98.31 102 LEU A O 1
ATOM 716 N N . VAL A 1 103 ? 7.147 0.222 2.920 1.00 98.25 103 VAL A N 1
ATOM 717 C CA . VAL A 1 103 ? 8.508 0.705 2.632 1.00 98.25 103 VAL A CA 1
ATOM 718 C C . VAL A 1 103 ? 9.548 -0.362 2.994 1.00 98.25 103 VAL A C 1
ATOM 720 O O . VAL A 1 103 ? 10.449 -0.643 2.205 1.00 98.25 103 VAL A O 1
ATOM 723 N N . GLY A 1 104 ? 9.399 -1.002 4.157 1.00 97.94 104 GLY A N 1
ATOM 724 C CA . GLY A 1 104 ? 10.193 -2.134 4.649 1.00 97.94 104 GLY A CA 1
ATOM 725 C C . GLY A 1 104 ? 10.260 -3.304 3.674 1.00 97.94 104 GLY A C 1
ATOM 726 O O . GLY A 1 104 ? 11.344 -3.760 3.311 1.00 97.94 104 GLY A O 1
ATOM 727 N N . PHE A 1 105 ? 9.099 -3.760 3.223 1.00 97.19 105 PHE A N 1
ATOM 728 C CA . PHE A 1 105 ? 8.950 -4.862 2.287 1.00 97.19 105 PHE A CA 1
ATOM 729 C C . PHE A 1 105 ? 9.551 -4.515 0.929 1.00 97.19 105 PHE A C 1
ATOM 731 O O . PHE A 1 105 ? 10.329 -5.289 0.376 1.00 97.19 105 PHE A O 1
ATOM 738 N N . PHE A 1 106 ? 9.251 -3.333 0.395 1.00 96.56 106 PHE A N 1
ATOM 739 C CA . PHE A 1 106 ? 9.738 -2.971 -0.929 1.00 96.56 106 PHE A CA 1
ATOM 740 C C . PHE A 1 106 ? 11.266 -2.859 -0.969 1.00 96.56 106 PHE A C 1
ATOM 742 O O . PHE A 1 106 ? 11.899 -3.399 -1.875 1.00 96.56 106 PHE A O 1
ATOM 749 N N . GLN A 1 107 ? 11.874 -2.227 0.040 1.00 96.62 107 GLN A N 1
ATOM 750 C CA . GLN A 1 107 ? 13.326 -2.044 0.081 1.00 96.62 107 GLN A CA 1
ATOM 751 C C . GLN A 1 107 ? 14.088 -3.364 0.333 1.00 96.62 107 GLN A C 1
ATOM 753 O O . GLN A 1 107 ? 15.116 -3.609 -0.298 1.00 96.62 107 GLN A O 1
ATOM 758 N N . HIS A 1 108 ? 13.595 -4.228 1.233 1.00 96.50 108 HIS A N 1
ATOM 759 C CA . HIS A 1 108 ? 14.318 -5.434 1.660 1.00 96.50 108 HIS A CA 1
ATOM 760 C C . HIS A 1 108 ? 13.945 -6.687 0.868 1.00 96.50 108 HIS A C 1
ATOM 762 O O . HIS A 1 108 ? 14.723 -7.638 0.858 1.00 96.50 108 HIS A O 1
ATOM 768 N N . VAL A 1 109 ? 12.782 -6.699 0.216 1.00 95.69 109 VAL A N 1
ATOM 769 C CA . VAL A 1 109 ? 12.271 -7.863 -0.515 1.00 95.69 109 VAL A CA 1
ATOM 770 C C . VAL A 1 109 ? 12.103 -7.522 -1.987 1.00 95.69 109 VAL A C 1
ATOM 772 O O . VAL A 1 109 ? 12.836 -8.059 -2.812 1.00 95.69 109 VAL A O 1
ATOM 775 N N . ALA A 1 110 ? 11.192 -6.606 -2.327 1.00 94.69 110 ALA A N 1
ATOM 776 C CA . ALA A 1 110 ? 10.808 -6.395 -3.723 1.00 94.69 110 ALA A CA 1
ATOM 777 C C . ALA A 1 110 ? 11.994 -5.957 -4.591 1.00 94.69 110 ALA A C 1
ATOM 779 O O . ALA A 1 110 ? 12.280 -6.589 -5.604 1.00 94.69 110 ALA A O 1
ATOM 780 N N . LEU A 1 111 ? 12.749 -4.942 -4.161 1.00 93.44 111 LEU A N 1
ATOM 781 C CA . LEU A 1 111 ? 13.922 -4.498 -4.908 1.00 93.44 111 LEU A CA 1
ATOM 782 C C . LEU A 1 111 ? 14.951 -5.622 -5.041 1.00 93.44 111 LEU A C 1
ATOM 784 O O . LEU A 1 111 ? 15.487 -5.806 -6.126 1.00 93.44 111 LEU A O 1
ATOM 788 N N . ARG A 1 112 ? 15.222 -6.396 -3.984 1.00 93.19 112 ARG A N 1
ATOM 789 C CA . ARG A 1 112 ? 16.235 -7.466 -4.033 1.00 93.19 112 ARG A CA 1
ATOM 790 C C . ARG A 1 112 ? 15.863 -8.598 -4.988 1.00 93.19 112 ARG A C 1
ATOM 792 O O . ARG A 1 112 ? 16.756 -9.168 -5.600 1.00 93.19 112 ARG A O 1
ATOM 799 N N . LEU A 1 113 ? 14.575 -8.913 -5.094 1.00 92.12 113 LEU A N 1
ATOM 800 C CA . LEU A 1 113 ? 14.075 -9.987 -5.951 1.00 92.12 113 LEU A CA 1
ATOM 801 C C . LEU A 1 113 ? 13.850 -9.552 -7.400 1.00 92.12 113 LEU A C 1
ATOM 803 O O . LEU A 1 113 ? 13.808 -10.400 -8.286 1.00 92.12 113 LEU A O 1
ATOM 807 N N . ALA A 1 114 ? 13.660 -8.257 -7.642 1.00 90.31 114 ALA A N 1
ATOM 808 C CA . ALA A 1 114 ? 13.360 -7.757 -8.969 1.00 90.31 114 ALA A CA 1
ATOM 809 C C . ALA A 1 114 ? 14.596 -7.748 -9.874 1.00 90.31 114 ALA A C 1
ATOM 811 O O . ALA A 1 114 ? 15.654 -7.221 -9.515 1.00 90.31 114 ALA A O 1
ATOM 812 N N . ASP A 1 115 ? 14.402 -8.258 -11.089 1.00 86.19 115 ASP A N 1
ATOM 813 C CA . ASP A 1 115 ? 15.308 -8.045 -12.211 1.00 86.19 115 ASP A CA 1
ATOM 814 C C . ASP A 1 115 ? 15.053 -6.643 -12.787 1.00 86.19 115 ASP A C 1
ATOM 816 O O . ASP A 1 115 ? 14.114 -6.417 -13.563 1.00 86.19 115 ASP A O 1
ATOM 820 N N . LEU A 1 116 ? 15.804 -5.674 -12.256 1.00 85.56 116 LEU A N 1
ATOM 821 C CA . LEU A 1 116 ? 15.634 -4.255 -12.544 1.00 85.56 116 LEU A CA 1
ATOM 822 C C . LEU A 1 116 ? 16.275 -3.898 -13.879 1.00 85.56 116 LEU A C 1
ATOM 824 O O . LEU A 1 116 ? 17.493 -3.870 -14.014 1.00 85.56 116 LEU A O 1
ATOM 828 N N . ASP A 1 117 ? 15.415 -3.525 -14.809 1.00 84.75 117 ASP A N 1
ATOM 829 C CA . ASP A 1 117 ? 15.749 -2.916 -16.083 1.00 84.75 117 ASP A CA 1
ATOM 830 C C . ASP A 1 117 ? 14.955 -1.609 -16.190 1.00 84.75 117 ASP A C 1
ATOM 832 O O . ASP A 1 117 ? 13.715 -1.620 -16.195 1.00 84.75 117 ASP A O 1
ATOM 836 N N . LEU A 1 118 ? 15.683 -0.492 -16.163 1.00 77.81 118 LEU A N 1
ATOM 837 C CA . LEU A 1 118 ? 15.134 0.864 -16.188 1.00 77.81 118 LEU A CA 1
ATOM 838 C C . LEU A 1 118 ? 15.389 1.559 -17.531 1.00 77.81 118 LEU A C 1
ATOM 840 O O . LEU A 1 118 ? 15.289 2.787 -17.595 1.00 77.81 118 LEU A O 1
ATOM 844 N N . ASP A 1 119 ? 15.720 0.805 -18.582 1.00 72.12 119 ASP A N 1
ATOM 845 C CA . ASP A 1 119 ? 15.889 1.356 -19.923 1.00 72.12 119 ASP A CA 1
ATOM 846 C C . ASP A 1 119 ? 14.649 2.172 -20.327 1.00 72.12 119 ASP A C 1
ATOM 848 O O . ASP A 1 119 ? 13.507 1.723 -20.211 1.00 72.12 119 ASP A O 1
ATOM 852 N N . GLY A 1 120 ? 14.874 3.414 -20.767 1.00 64.69 120 GLY A N 1
ATOM 853 C CA . GLY A 1 120 ? 13.802 4.351 -21.123 1.00 64.69 120 GLY A CA 1
ATOM 854 C C . GLY A 1 120 ? 13.175 5.121 -19.952 1.00 64.69 120 GLY A C 1
ATOM 855 O O . GLY A 1 120 ? 12.241 5.889 -20.178 1.00 64.69 120 GLY A O 1
ATOM 856 N N . HIS A 1 121 ? 13.683 4.974 -18.723 1.00 67.75 121 HIS A N 1
ATOM 857 C CA . HIS A 1 121 ? 13.310 5.805 -17.575 1.00 67.75 121 HIS A CA 1
ATOM 858 C C . HIS A 1 121 ? 14.464 6.717 -17.132 1.00 67.75 121 HIS A C 1
ATOM 860 O O . HIS A 1 121 ? 15.621 6.300 -17.112 1.00 67.75 121 HIS A O 1
ATOM 866 N N . ASP A 1 122 ? 14.143 7.927 -16.656 1.00 62.47 122 ASP A N 1
ATOM 867 C CA . ASP A 1 122 ? 15.107 8.944 -16.180 1.00 62.47 122 ASP A CA 1
ATOM 868 C C . ASP A 1 122 ? 16.049 8.463 -15.047 1.00 62.47 122 ASP A C 1
ATOM 870 O O . ASP A 1 122 ? 17.010 9.141 -14.679 1.00 62.47 122 ASP A O 1
ATOM 874 N N . ALA A 1 123 ? 15.803 7.280 -14.474 1.00 61.31 123 ALA A N 1
ATOM 875 C CA . ALA A 1 123 ? 16.684 6.642 -13.498 1.00 61.31 123 ALA A CA 1
ATOM 876 C C . ALA A 1 123 ? 17.941 5.992 -14.107 1.00 61.31 123 ALA A C 1
ATOM 878 O O . ALA A 1 123 ? 18.878 5.736 -13.355 1.00 61.31 123 ALA A O 1
ATOM 879 N N . ALA A 1 124 ? 17.998 5.742 -15.421 1.00 59.16 124 ALA A N 1
ATOM 880 C CA . ALA A 1 124 ? 19.119 5.040 -16.061 1.00 59.16 124 ALA A CA 1
ATOM 881 C C . ALA A 1 124 ? 20.464 5.795 -15.974 1.00 59.16 124 ALA A C 1
ATOM 883 O O . ALA A 1 124 ? 21.521 5.178 -16.048 1.00 59.16 124 ALA A O 1
ATOM 884 N N . GLY A 1 125 ? 20.429 7.118 -15.778 1.00 62.16 125 GLY A N 1
ATOM 885 C CA . GLY A 1 125 ? 21.620 7.963 -15.623 1.00 62.16 125 GLY A CA 1
ATOM 886 C C . GLY A 1 125 ? 22.079 8.206 -14.179 1.00 62.16 125 GLY A C 1
ATOM 887 O O . GLY A 1 125 ? 22.969 9.024 -13.976 1.00 62.16 125 GLY A O 1
ATOM 888 N N . HIS A 1 126 ? 21.455 7.577 -13.176 1.00 68.44 126 HIS A N 1
ATOM 889 C CA . HIS A 1 126 ? 21.795 7.784 -11.762 1.00 68.44 126 HIS A CA 1
ATOM 890 C C . HIS A 1 126 ? 22.737 6.695 -11.230 1.00 68.44 126 HIS A C 1
ATOM 892 O O . HIS A 1 126 ? 22.541 5.517 -11.518 1.00 68.44 126 HIS A O 1
ATOM 898 N N . ASP A 1 127 ? 23.673 7.078 -10.355 1.00 74.25 127 ASP A N 1
ATOM 899 C CA . ASP A 1 127 ? 24.672 6.172 -9.756 1.00 74.25 127 ASP A CA 1
ATOM 900 C C . ASP A 1 127 ? 24.060 5.002 -8.957 1.00 74.25 127 ASP A C 1
ATOM 902 O O . ASP A 1 127 ? 24.662 3.936 -8.846 1.00 74.25 127 ASP A O 1
ATOM 906 N N . ASP A 1 128 ? 22.852 5.183 -8.405 1.00 85.81 128 ASP A N 1
ATOM 907 C CA . ASP A 1 128 ? 22.102 4.135 -7.698 1.00 85.81 128 ASP A CA 1
ATOM 908 C C . ASP A 1 128 ? 20.622 4.111 -8.132 1.00 85.81 128 ASP A C 1
ATOM 910 O O . ASP A 1 128 ? 19.758 4.746 -7.506 1.00 85.81 128 ASP A O 1
ATOM 914 N N . PRO A 1 129 ? 20.294 3.340 -9.184 1.00 83.62 129 PRO A N 1
ATOM 915 C CA . PRO A 1 129 ? 18.932 3.213 -9.691 1.00 83.62 129 PRO A CA 1
ATOM 916 C C . PRO A 1 129 ? 17.934 2.698 -8.641 1.00 83.62 129 PRO A C 1
ATOM 918 O O . PRO A 1 129 ? 16.774 3.120 -8.609 1.00 83.62 129 PRO A O 1
ATOM 921 N N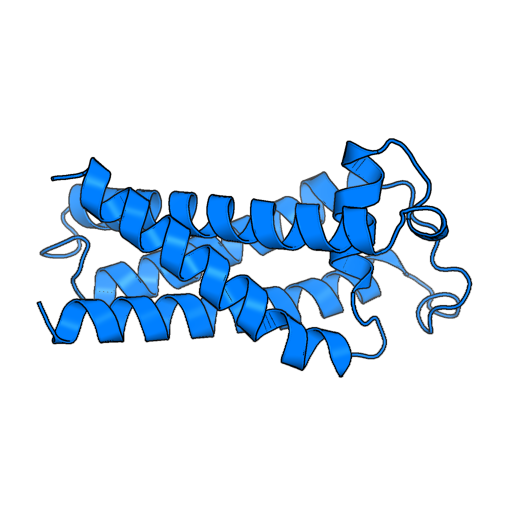 . ARG A 1 130 ? 18.374 1.821 -7.726 1.00 89.25 130 ARG A N 1
ATOM 922 C CA . ARG A 1 130 ? 17.519 1.224 -6.684 1.00 89.25 130 ARG A CA 1
ATOM 923 C C . ARG A 1 130 ? 17.071 2.274 -5.680 1.00 89.25 130 ARG A C 1
ATOM 925 O O . ARG A 1 130 ? 15.904 2.277 -5.283 1.00 89.25 130 ARG A O 1
ATOM 932 N N . ARG A 1 131 ? 17.960 3.194 -5.303 1.00 91.00 131 ARG A N 1
ATOM 933 C CA . ARG A 1 131 ? 17.635 4.311 -4.409 1.00 91.00 131 ARG A CA 1
ATOM 934 C C . ARG A 1 131 ? 16.638 5.282 -5.033 1.00 91.00 131 ARG A C 1
ATOM 936 O O . ARG A 1 131 ? 15.733 5.740 -4.333 1.00 91.00 131 ARG A O 1
ATOM 943 N N . VAL A 1 132 ? 16.747 5.567 -6.331 1.00 90.75 132 VAL A N 1
ATOM 944 C CA . VAL A 1 132 ? 15.782 6.443 -7.024 1.00 90.75 132 VAL A CA 1
ATOM 945 C C . VAL A 1 132 ? 14.398 5.786 -7.080 1.00 90.75 132 VAL A C 1
ATOM 947 O O . VAL A 1 132 ? 13.395 6.427 -6.747 1.00 90.75 132 VAL A O 1
ATOM 950 N N . VAL A 1 133 ? 14.335 4.490 -7.410 1.00 92.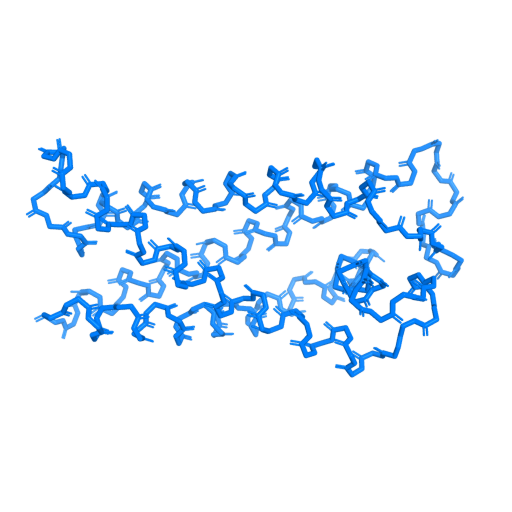62 133 VAL A N 1
ATOM 951 C CA . VAL A 1 133 ? 13.080 3.717 -7.394 1.00 92.62 133 VAL A CA 1
ATOM 952 C C . VAL A 1 133 ? 12.487 3.664 -5.986 1.00 92.62 133 VAL A C 1
ATOM 954 O O . VAL A 1 133 ? 11.291 3.908 -5.819 1.00 92.62 133 VAL A O 1
ATOM 957 N N . LEU A 1 134 ? 13.307 3.430 -4.957 1.00 94.44 134 LEU A N 1
ATOM 958 C CA . LEU A 1 134 ? 12.865 3.453 -3.562 1.00 94.44 134 LEU A CA 1
ATOM 959 C C . LEU A 1 134 ? 12.297 4.821 -3.168 1.00 94.44 134 LEU A C 1
ATOM 961 O O . LEU A 1 134 ? 11.237 4.883 -2.553 1.00 94.44 134 LEU A O 1
ATOM 965 N N . ALA A 1 135 ? 12.949 5.921 -3.545 1.00 94.00 135 ALA A N 1
ATOM 966 C CA . ALA A 1 135 ? 12.456 7.264 -3.247 1.00 94.00 135 ALA A CA 1
ATOM 967 C C . ALA A 1 135 ? 11.096 7.545 -3.913 1.00 94.00 135 ALA A C 1
ATOM 969 O O . ALA A 1 135 ? 10.228 8.185 -3.313 1.00 94.00 135 ALA A O 1
ATOM 970 N N . SER A 1 136 ? 10.882 7.052 -5.138 1.00 94.00 136 SER A N 1
ATOM 971 C CA . SER A 1 136 ? 9.574 7.127 -5.802 1.00 94.00 136 SER A CA 1
ATOM 972 C C . SER A 1 136 ? 8.525 6.244 -5.125 1.00 94.00 136 SER A C 1
ATOM 974 O O . SER A 1 136 ? 7.381 6.674 -4.944 1.00 94.00 136 SER A O 1
ATOM 976 N N . TRP A 1 137 ? 8.915 5.050 -4.675 1.00 96.50 137 TRP A N 1
ATOM 977 C CA . TRP A 1 137 ? 8.042 4.178 -3.897 1.00 96.50 137 TRP A CA 1
ATOM 978 C C . TRP A 1 137 ? 7.611 4.826 -2.582 1.00 96.50 137 TRP A C 1
ATOM 980 O O . TRP A 1 137 ? 6.419 4.897 -2.321 1.00 96.50 137 TRP A O 1
ATOM 990 N N . VAL A 1 138 ? 8.544 5.369 -1.797 1.00 97.62 138 VAL A N 1
ATOM 991 C CA . VAL A 1 138 ? 8.278 6.056 -0.519 1.00 97.62 138 VAL A CA 1
ATOM 992 C C . VAL A 1 138 ? 7.225 7.156 -0.693 1.00 97.62 138 VAL A C 1
ATOM 994 O O . VAL A 1 138 ? 6.238 7.190 0.041 1.00 97.62 138 VAL A O 1
ATOM 997 N N . ARG A 1 139 ? 7.366 8.009 -1.718 1.00 96.94 139 ARG A N 1
ATOM 998 C CA . ARG A 1 139 ? 6.382 9.063 -2.033 1.00 96.94 139 ARG A CA 1
ATOM 999 C C . ARG A 1 139 ? 5.001 8.500 -2.375 1.00 96.94 139 ARG A C 1
ATOM 1001 O O . ARG A 1 139 ? 3.978 8.998 -1.899 1.00 96.94 139 ARG A O 1
ATOM 1008 N N . SER A 1 140 ? 4.966 7.455 -3.193 1.00 96.12 140 SER A N 1
ATOM 1009 C CA . SER A 1 140 ? 3.711 6.866 -3.661 1.00 96.12 140 SER A CA 1
ATOM 1010 C C . SER A 1 140 ? 3.008 6.064 -2.556 1.00 96.12 140 SER A C 1
ATOM 1012 O O . SER A 1 140 ? 1.808 6.226 -2.350 1.00 96.12 140 SER A O 1
ATOM 1014 N N . ALA A 1 141 ? 3.753 5.281 -1.772 1.00 97.81 141 ALA A N 1
ATOM 1015 C CA . ALA A 1 141 ? 3.264 4.571 -0.592 1.00 97.81 141 ALA A CA 1
ATOM 1016 C C . ALA A 1 141 ? 2.762 5.537 0.492 1.00 97.81 141 ALA A C 1
ATOM 1018 O O . ALA A 1 141 ? 1.772 5.249 1.162 1.00 97.81 141 ALA A O 1
ATOM 1019 N N . GLY A 1 142 ? 3.393 6.708 0.631 1.00 98.19 142 GLY A N 1
ATOM 1020 C CA . GLY A 1 142 ? 2.908 7.772 1.509 1.00 98.19 142 GLY A CA 1
ATOM 1021 C C . GLY A 1 142 ? 1.540 8.286 1.062 1.00 98.19 142 GLY A C 1
ATOM 1022 O O . GLY A 1 142 ? 0.625 8.401 1.874 1.00 98.19 142 GLY A O 1
ATOM 1023 N N . SER A 1 143 ? 1.364 8.504 -0.246 1.00 97.94 143 SER A N 1
ATOM 1024 C CA . SER A 1 143 ? 0.072 8.909 -0.821 1.00 97.94 143 SER A CA 1
ATOM 1025 C C . SER A 1 143 ? -1.016 7.858 -0.571 1.00 97.94 143 SER A C 1
ATOM 1027 O O . SER A 1 143 ? -2.121 8.204 -0.160 1.00 97.94 143 SER A O 1
ATOM 1029 N N . TYR A 1 144 ? -0.689 6.574 -0.751 1.00 98.56 144 TYR A N 1
ATOM 1030 C CA . TYR A 1 144 ? -1.579 5.463 -0.413 1.00 98.56 144 TYR A CA 1
ATOM 1031 C C . TYR A 1 144 ? -2.000 5.484 1.061 1.00 98.56 144 TYR A C 1
ATOM 1033 O O . TYR A 1 144 ? -3.193 5.444 1.356 1.00 98.56 144 TYR A O 1
ATOM 1041 N N . ALA A 1 145 ? -1.040 5.584 1.985 1.00 98.62 145 ALA A N 1
ATOM 1042 C CA . ALA A 1 145 ? -1.314 5.567 3.420 1.00 98.62 145 ALA A CA 1
ATOM 1043 C C . ALA A 1 145 ? -2.189 6.753 3.855 1.00 98.62 145 ALA A C 1
ATOM 1045 O O . ALA A 1 145 ? -3.132 6.565 4.621 1.00 98.62 145 ALA A O 1
ATOM 1046 N N . ILE A 1 146 ? -1.928 7.952 3.323 1.00 98.62 146 ILE A N 1
ATOM 1047 C CA . ILE A 1 146 ? -2.732 9.152 3.596 1.00 98.62 146 ILE A CA 1
ATOM 1048 C C . ILE A 1 146 ? -4.181 8.942 3.152 1.00 98.62 146 ILE A C 1
ATOM 1050 O O . ILE A 1 146 ? -5.098 9.159 3.944 1.00 98.62 146 ILE A O 1
ATOM 1054 N N . VAL A 1 147 ? -4.399 8.493 1.911 1.00 98.69 147 VAL A N 1
ATOM 1055 C CA . VAL A 1 147 ? -5.755 8.264 1.388 1.00 98.69 147 VAL A CA 1
ATOM 1056 C C . VAL A 1 147 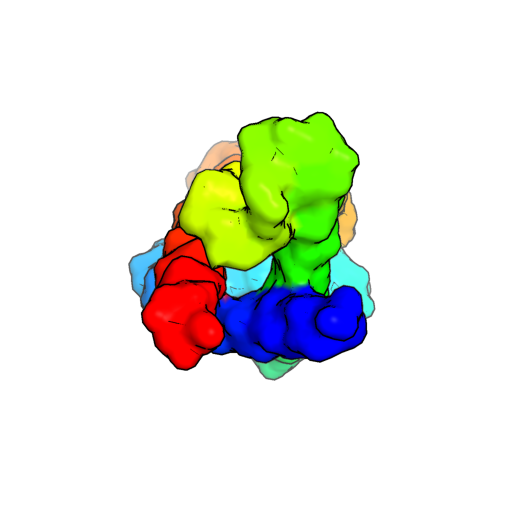? -6.460 7.163 2.174 1.00 98.69 147 VAL A C 1
ATOM 1058 O O . VAL A 1 147 ? -7.612 7.338 2.562 1.00 98.69 147 VAL A O 1
ATOM 1061 N N . LEU A 1 148 ? -5.775 6.055 2.462 1.00 98.75 148 LEU A N 1
ATOM 1062 C CA . LEU A 1 148 ? -6.338 4.944 3.226 1.00 98.75 148 LEU A CA 1
ATOM 1063 C C . LEU A 1 148 ? -6.804 5.388 4.618 1.00 98.75 148 LEU A C 1
ATOM 1065 O O . LEU A 1 148 ? -7.932 5.087 5.005 1.00 98.75 148 LEU A O 1
ATOM 1069 N N . VAL A 1 149 ? -5.966 6.127 5.350 1.00 98.62 149 VAL A N 1
ATOM 1070 C CA . VAL A 1 149 ? -6.312 6.645 6.682 1.00 98.62 149 VAL A CA 1
ATOM 1071 C C . VAL A 1 149 ? -7.464 7.641 6.592 1.00 98.62 149 VAL A C 1
ATOM 1073 O O . VAL A 1 149 ? -8.407 7.537 7.372 1.00 98.62 149 VAL A O 1
ATOM 1076 N N . ALA A 1 150 ? -7.439 8.567 5.628 1.00 98.50 150 ALA A N 1
ATOM 1077 C CA . ALA A 1 150 ? -8.513 9.542 5.445 1.00 98.50 150 ALA A CA 1
ATOM 1078 C C . ALA A 1 150 ? -9.863 8.859 5.173 1.00 98.50 150 ALA A C 1
ATOM 1080 O O . ALA A 1 150 ? -10.870 9.206 5.790 1.00 98.50 150 ALA A O 1
ATOM 1081 N N . LEU A 1 151 ? -9.879 7.845 4.303 1.00 98.25 151 LEU A N 1
ATOM 1082 C CA . LEU A 1 151 ? -11.074 7.053 4.022 1.00 98.25 151 LEU A CA 1
ATOM 1083 C C . LEU A 1 151 ? -11.541 6.266 5.250 1.00 98.25 151 LEU A C 1
ATOM 1085 O O . LEU A 1 151 ? -12.734 6.253 5.542 1.00 98.25 151 LEU A O 1
ATOM 1089 N N . ALA A 1 152 ? -10.625 5.625 5.978 1.00 97.88 152 ALA A N 1
ATOM 1090 C CA . ALA A 1 152 ? -10.963 4.845 7.165 1.00 97.88 152 ALA A CA 1
ATOM 1091 C C . ALA A 1 152 ? -11.567 5.726 8.267 1.00 97.88 152 ALA A C 1
ATOM 1093 O O . ALA A 1 152 ? -12.597 5.369 8.841 1.00 97.88 152 ALA A O 1
ATOM 1094 N N . VAL A 1 153 ? -10.983 6.906 8.505 1.00 97.31 153 VAL A N 1
ATOM 1095 C CA . VAL A 1 153 ? -11.522 7.910 9.433 1.00 97.31 153 VAL A CA 1
ATOM 1096 C C . VAL A 1 153 ? -12.896 8.384 8.960 1.00 97.31 153 VAL A C 1
ATOM 1098 O O . VAL A 1 153 ? -13.840 8.371 9.748 1.00 97.31 153 VAL A O 1
ATOM 1101 N N . GLY A 1 154 ? -13.050 8.717 7.676 1.00 96.50 154 GLY A N 1
ATOM 1102 C CA . GLY A 1 154 ? -14.332 9.143 7.111 1.00 96.50 154 GLY A CA 1
ATOM 1103 C C . GLY A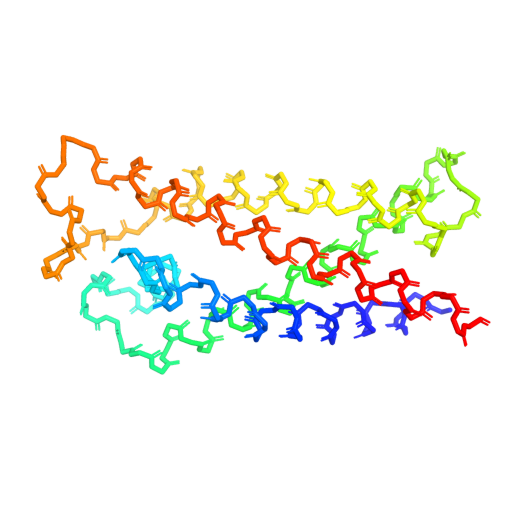 1 154 ? -15.435 8.093 7.275 1.00 96.50 154 GLY A C 1
ATOM 1104 O O . GLY A 1 154 ? -16.523 8.416 7.741 1.00 96.50 154 GLY A O 1
ATOM 1105 N N . VAL A 1 155 ? -15.140 6.823 6.978 1.00 95.56 155 VAL A N 1
ATOM 1106 C CA . VAL A 1 155 ? -16.074 5.700 7.180 1.00 95.56 155 VAL A CA 1
ATOM 1107 C C . VAL A 1 155 ? -16.386 5.479 8.662 1.00 95.56 155 VAL A C 1
ATOM 1109 O O . VAL A 1 155 ? -17.515 5.124 8.994 1.00 95.56 155 VAL A O 1
ATOM 1112 N N . SER A 1 156 ? -15.414 5.674 9.556 1.00 92.81 156 SER A N 1
ATOM 1113 C CA . SER A 1 156 ? -15.629 5.534 11.001 1.00 92.81 156 SER A CA 1
ATOM 1114 C C . SER A 1 156 ? -16.513 6.634 11.591 1.00 92.81 156 SER A C 1
ATOM 1116 O O . SER A 1 156 ? -17.212 6.375 12.558 1.00 92.81 156 SER A O 1
ATOM 1118 N N . ALA A 1 157 ? -16.516 7.833 11.001 1.00 90.50 157 ALA A N 1
ATOM 1119 C CA . ALA A 1 157 ? -17.276 8.978 11.502 1.00 90.50 157 ALA A CA 1
ATOM 1120 C C . ALA A 1 157 ? -18.778 8.920 11.167 1.00 90.50 157 ALA A C 1
ATOM 1122 O O . ALA A 1 157 ? -19.565 9.663 11.745 1.00 90.50 157 ALA A O 1
ATOM 1123 N N . ILE A 1 158 ? -19.169 8.062 10.221 1.00 89.25 158 ILE A N 1
ATOM 1124 C CA . ILE A 1 158 ? -20.557 7.888 9.759 1.00 89.25 158 ILE A CA 1
ATOM 1125 C C . ILE A 1 158 ? -21.196 6.579 10.254 1.00 89.25 158 ILE A C 1
ATOM 1127 O O . ILE A 1 158 ? -22.265 6.201 9.773 1.00 89.25 158 ILE A O 1
ATOM 1131 N N . ARG A 1 159 ? -20.523 5.860 11.157 1.00 77.81 159 ARG A N 1
ATOM 1132 C CA . ARG A 1 159 ? -20.984 4.612 11.780 1.00 77.81 159 ARG A CA 1
ATOM 1133 C C . ARG A 1 159 ? -21.175 4.810 13.271 1.00 77.81 159 ARG A C 1
ATOM 1135 O O . ARG A 1 159 ? -22.119 4.184 13.794 1.00 77.81 159 ARG A O 1
#

Secondary structure (DSSP, 8-state):
-HHHHHHHHHHHHHHHHHHHHHHHTTSTTTTHHHHHHHHHHHTS-GGGS-HHHHHHHHHHHHHHHHHHHHHHHHHHHHTTSSS-TTSHHHHHHHHHHHHHHHHHHIIIIIHHHS----TTSGGGGSS-HHHHHHHHHHHHHHHHHHHHHHHHHHHHHT-

Radius of gyration: 16.35 Å; chains: 1; bounding box: 46×26×46 Å

Foldseek 3Di:
DLVVLLVVLLVLLLVLLVVLLVVLCVDLCRLLLLLLQLCLVVVHASVPRDPVSSSVSSSVVSSVLSNQLSVQLVVCVVVVPDVHSLPLVSLLVSLVVSLCVQLVCCLPPSLVSHNYDQVPGPLPPDPDSSVVVSVSSSVSSNSSSVSSSVVSNVVSVVD

Sequence (159 aa):
MIGAHLAVHVALGLVAAVAMNYPMARQPLGFVPAFVAGSILSRRRSSAVPREVALVVHHAAGGLAGLLYGLLTLAVAAVGVVPAPTAPTALVVGGVLVYAVLVGFFQHVALRLADLDLDGHDAAGHDDPRRVVLASWVRSAGSYAIVLVALAVGVSAIR